Protein AF-Q6KAX7-F1 (afdb_monomer_lite)

Secondary structure (DSSP, 8-state):
---TTHHHHHHTT--------HHHHHHHHHHHHH-HHHHHHHHT-

Structure (mmCIF, N/CA/C/O backbone):
data_AF-Q6KAX7-F1
#
_entry.id   AF-Q6KAX7-F1
#
loop_
_atom_site.group_PDB
_atom_site.id
_atom_site.type_symbol
_atom_site.label_atom_id
_atom_site.label_alt_id
_atom_site.label_comp_id
_atom_site.label_asym_id
_atom_site.label_entity_id
_atom_site.label_seq_id
_atom_site.pdbx_PDB_ins_code
_atom_site.Cartn_x
_atom_site.Cartn_y
_atom_site.Cartn_z
_atom_site.occupancy
_atom_site.B_iso_or_equiv
_atom_site.auth_seq_id
_atom_site.auth_comp_id
_atom_site.auth_asym_id
_atom_site.auth_atom_id
_atom_site.pdbx_PDB_model_num
ATOM 1 N N . THR A 1 1 ? 6.929 -7.185 1.768 1.00 65.94 1 THR A N 1
ATOM 2 C CA . THR A 1 1 ? 6.101 -6.070 1.271 1.00 65.94 1 THR A CA 1
ATOM 3 C C . THR A 1 1 ? 6.098 -4.987 2.327 1.00 65.94 1 THR A C 1
ATOM 5 O O . THR A 1 1 ? 6.168 -5.311 3.509 1.00 65.94 1 THR A O 1
ATOM 8 N N . PHE A 1 2 ? 6.113 -3.721 1.921 1.00 79.31 2 PHE A N 1
ATOM 9 C CA . PHE A 1 2 ? 6.085 -2.593 2.851 1.00 79.31 2 PHE A CA 1
ATOM 10 C C . PHE A 1 2 ? 4.697 -2.498 3.500 1.00 79.31 2 PHE A C 1
ATOM 12 O O . PHE A 1 2 ? 3.696 -2.401 2.799 1.00 79.31 2 PHE A O 1
ATOM 19 N N . GLN A 1 3 ? 4.638 -2.584 4.830 1.00 82.62 3 GLN A N 1
ATOM 20 C CA . GLN A 1 3 ? 3.387 -2.557 5.608 1.00 82.62 3 GLN A CA 1
ATOM 21 C C . GLN A 1 3 ? 2.928 -1.127 5.950 1.00 82.62 3 GLN A C 1
ATOM 23 O O . GLN A 1 3 ? 1.783 -0.914 6.344 1.00 82.62 3 GLN A O 1
ATOM 28 N N . GLY A 1 4 ? 3.805 -0.129 5.793 1.00 87.38 4 GLY A N 1
ATOM 29 C CA . GLY A 1 4 ? 3.526 1.236 6.230 1.00 87.38 4 GLY A CA 1
ATOM 30 C C . GLY A 1 4 ? 3.283 1.332 7.742 1.00 87.38 4 GLY A C 1
ATOM 31 O O . GLY A 1 4 ? 3.795 0.535 8.524 1.00 87.38 4 GLY A O 1
ATOM 32 N N . GLY A 1 5 ? 2.512 2.338 8.163 1.00 94.31 5 GLY A N 1
ATOM 33 C CA . GLY A 1 5 ? 2.246 2.652 9.575 1.00 94.31 5 GLY A CA 1
ATOM 34 C C . GLY A 1 5 ? 0.897 2.161 10.112 1.00 94.31 5 GLY A C 1
ATOM 35 O O . GLY A 1 5 ? 0.379 2.762 11.053 1.00 94.31 5 GLY A O 1
ATOM 36 N N . ILE A 1 6 ? 0.289 1.133 9.508 1.00 95.06 6 ILE A N 1
ATOM 37 C CA . ILE A 1 6 ? -1.075 0.685 9.850 1.00 95.06 6 ILE A CA 1
ATOM 38 C C . ILE A 1 6 ? -1.194 0.316 11.336 1.00 95.06 6 ILE A C 1
ATOM 40 O O . ILE A 1 6 ? -2.138 0.741 12.005 1.00 95.06 6 ILE A O 1
ATOM 44 N N . ASP A 1 7 ? -0.229 -0.432 11.869 1.00 94.56 7 ASP A N 1
ATOM 45 C CA . ASP A 1 7 ? -0.269 -0.861 13.268 1.00 94.56 7 ASP A CA 1
ATOM 46 C C . ASP A 1 7 ? -0.076 0.309 14.235 1.00 94.56 7 ASP A C 1
ATOM 48 O O . ASP A 1 7 ? -0.815 0.420 15.210 1.00 94.56 7 ASP A O 1
ATOM 52 N N . TRP A 1 8 ? 0.802 1.262 13.907 1.00 96.88 8 TRP A N 1
ATOM 53 C CA . TRP A 1 8 ? 0.961 2.486 14.696 1.00 96.88 8 TRP A CA 1
ATOM 54 C C . TRP A 1 8 ? -0.347 3.288 14.771 1.00 96.88 8 TRP A C 1
ATOM 56 O O . TRP A 1 8 ? -0.714 3.780 15.837 1.00 96.88 8 TRP A O 1
ATOM 66 N N . LEU A 1 9 ? -1.105 3.389 13.673 1.00 97.50 9 LEU A N 1
ATOM 67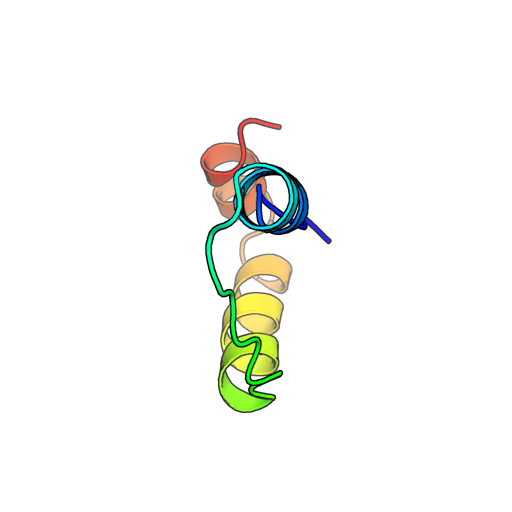 C CA . LEU A 1 9 ? -2.416 4.049 13.688 1.00 97.50 9 LEU A CA 1
ATOM 68 C C . LEU A 1 9 ? -3.395 3.342 14.637 1.00 97.50 9 LEU A C 1
ATOM 70 O O . LEU A 1 9 ? -4.050 4.004 15.446 1.00 97.50 9 LEU A O 1
ATOM 74 N N . ARG A 1 10 ? -3.460 2.006 14.583 1.00 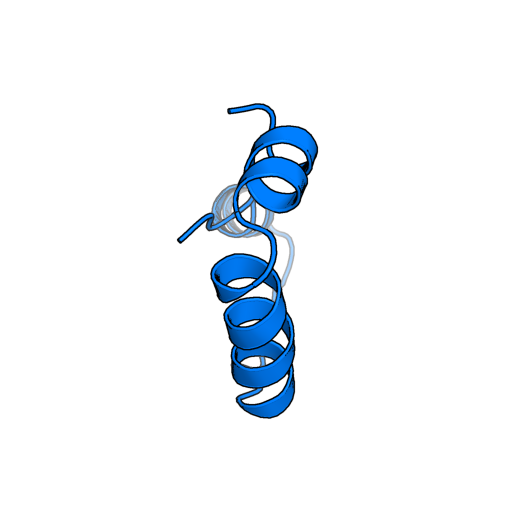97.31 10 ARG A N 1
ATOM 75 C CA . ARG A 1 10 ? -4.308 1.202 15.480 1.00 97.31 10 ARG A CA 1
ATOM 76 C C . ARG A 1 10 ? -3.906 1.380 16.947 1.00 97.31 10 ARG A C 1
ATOM 78 O O . ARG A 1 10 ? -4.777 1.579 17.792 1.00 97.31 10 ARG A O 1
ATOM 85 N N . GLU A 1 11 ? -2.608 1.370 17.248 1.00 97.94 11 GLU A N 1
ATOM 86 C CA . GLU A 1 11 ? -2.066 1.599 18.598 1.00 97.94 11 GLU A CA 1
ATOM 87 C C . GLU A 1 11 ? -2.430 2.982 19.153 1.00 97.94 11 GLU A C 1
ATOM 89 O O . GLU A 1 11 ? -2.675 3.130 20.350 1.00 97.94 11 GLU A O 1
ATOM 94 N N . ASN A 1 12 ? -2.543 3.988 18.283 1.00 97.94 12 ASN A N 1
ATOM 95 C CA . ASN A 1 12 ? -2.972 5.341 18.644 1.00 97.94 12 ASN A CA 1
ATOM 96 C C . ASN A 1 12 ? -4.506 5.502 18.697 1.00 97.94 12 ASN A C 1
ATOM 98 O O . ASN A 1 12 ? -5.016 6.621 18.753 1.00 97.94 12 ASN A O 1
ATOM 102 N N . GLY A 1 13 ? -5.259 4.397 18.692 1.00 98.12 13 GLY A N 1
ATOM 103 C CA . GLY A 1 13 ? -6.715 4.394 18.832 1.00 98.12 13 GLY A CA 1
ATOM 104 C C . GLY A 1 13 ? -7.475 4.787 17.564 1.00 98.12 13 GLY A C 1
ATOM 105 O O . GLY A 1 13 ? -8.685 5.016 17.629 1.00 98.12 13 GLY A O 1
ATOM 106 N N . VAL A 1 14 ? -6.803 4.865 16.410 1.00 98.38 14 VAL A N 1
ATOM 107 C CA . VAL A 1 14 ? -7.467 5.103 15.123 1.00 98.38 14 VAL A CA 1
ATOM 108 C C . VAL A 1 14 ? -8.159 3.817 14.675 1.00 98.38 14 VAL A C 1
ATOM 110 O O . VAL A 1 14 ? -7.540 2.758 14.587 1.00 98.38 14 VAL A O 1
ATOM 113 N N . ASN A 1 15 ? -9.451 3.907 14.349 1.00 97.75 15 ASN A N 1
ATOM 114 C CA . ASN A 1 15 ? -10.177 2.791 13.749 1.00 97.75 15 ASN A CA 1
ATOM 115 C C . ASN A 1 15 ? -9.762 2.623 12.281 1.00 97.75 15 ASN A C 1
ATOM 117 O O . ASN A 1 15 ? -10.157 3.421 11.430 1.00 97.75 15 ASN A O 1
ATOM 121 N N . VAL A 1 16 ? -8.980 1.584 11.991 1.00 96.62 16 VAL A N 1
ATOM 122 C CA . VAL A 1 16 ? -8.520 1.261 10.636 1.00 96.62 16 VAL A CA 1
ATOM 123 C C . VAL A 1 16 ? -9.327 0.091 10.084 1.00 96.62 16 VAL A C 1
ATOM 125 O O . VAL A 1 16 ? -9.323 -0.992 10.667 1.00 96.62 16 VAL A O 1
ATOM 128 N N . ILE A 1 17 ? -9.971 0.298 8.936 1.00 96.62 17 ILE A N 1
ATOM 129 C CA . ILE A 1 17 ? -10.648 -0.755 8.176 1.00 96.62 17 ILE A CA 1
ATOM 130 C C . ILE A 1 17 ? -9.775 -1.077 6.968 1.00 96.62 17 ILE A C 1
ATOM 132 O O . ILE A 1 17 ? -9.627 -0.245 6.075 1.00 96.62 17 ILE A O 1
ATOM 136 N N . ASP A 1 18 ? -9.203 -2.275 6.964 1.00 93.75 18 ASP A N 1
ATOM 137 C CA . ASP A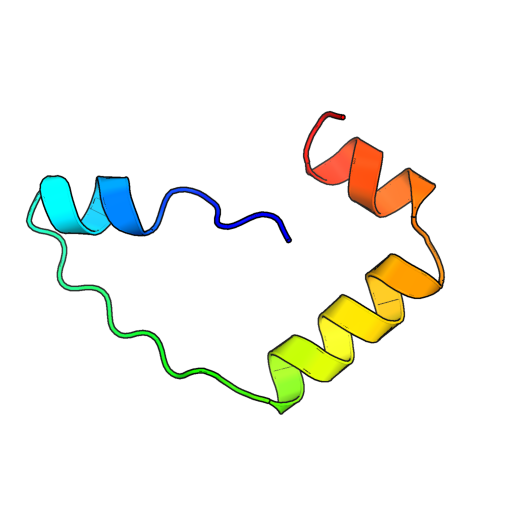 1 18 ? -8.490 -2.814 5.813 1.00 93.75 18 ASP A CA 1
ATOM 138 C C . ASP A 1 18 ? -9.476 -3.613 4.957 1.00 93.75 18 ASP A C 1
ATOM 140 O O . ASP A 1 18 ? -10.135 -4.527 5.455 1.00 93.75 18 ASP A O 1
ATOM 144 N N . LEU A 1 19 ? -9.633 -3.209 3.697 1.00 96.31 19 LEU A N 1
ATOM 145 C CA . LEU A 1 19 ? -10.567 -3.839 2.765 1.00 96.31 19 LEU A CA 1
ATOM 146 C C . LEU A 1 19 ? -9.943 -5.008 1.998 1.00 96.31 19 LEU A C 1
ATOM 148 O O . LEU A 1 19 ? -10.687 -5.697 1.306 1.00 96.31 19 LEU A O 1
ATOM 152 N N . ASP A 1 20 ? -8.622 -5.201 2.093 1.00 94.06 20 ASP A N 1
ATOM 153 C CA . ASP A 1 20 ? -7.880 -6.252 1.385 1.00 94.06 20 ASP A CA 1
ATOM 154 C C . ASP A 1 20 ? -8.266 -6.352 -0.109 1.00 94.06 20 ASP A C 1
ATOM 156 O O . ASP A 1 20 ? -8.633 -7.400 -0.642 1.00 94.06 20 ASP A O 1
ATOM 160 N N . SER A 1 21 ? -8.284 -5.200 -0.790 1.00 97.31 21 SER A N 1
ATOM 161 C CA . SER A 1 21 ? -8.742 -5.108 -2.179 1.00 97.31 21 SER A CA 1
ATOM 162 C C . SER A 1 21 ? -7.748 -5.770 -3.132 1.00 97.31 21 SER A C 1
ATOM 164 O O . SER A 1 21 ? -6.675 -5.221 -3.401 1.00 97.31 21 SER A O 1
ATOM 166 N N . GLN A 1 22 ? -8.144 -6.903 -3.715 1.00 97.75 22 GLN A N 1
ATOM 167 C CA . GLN A 1 22 ? -7.317 -7.625 -4.685 1.00 97.75 22 GLN A CA 1
ATOM 168 C C . GLN A 1 22 ? -6.949 -6.766 -5.904 1.00 97.75 22 GLN A C 1
ATOM 170 O O . GLN A 1 22 ? -5.825 -6.840 -6.386 1.00 97.75 22 GLN A O 1
ATOM 175 N N . GLU A 1 23 ? -7.853 -5.897 -6.368 1.00 98.25 23 GLU A N 1
ATOM 176 C CA . GLU A 1 23 ? -7.578 -4.986 -7.488 1.00 98.25 23 GLU A CA 1
ATOM 177 C C . GLU A 1 23 ? -6.404 -4.044 -7.176 1.00 98.25 23 GLU A C 1
ATOM 179 O O . GLU A 1 23 ? -5.532 -3.825 -8.017 1.00 98.25 23 GLU A O 1
ATOM 184 N N . CYS A 1 24 ? -6.343 -3.524 -5.947 1.00 96.69 24 CYS A N 1
ATOM 185 C CA . CYS A 1 24 ? -5.252 -2.658 -5.509 1.00 96.69 24 CYS A CA 1
ATOM 186 C C . CYS A 1 24 ? -3.933 -3.431 -5.378 1.00 96.69 24 CYS A C 1
ATOM 188 O O . CYS A 1 24 ? -2.884 -2.912 -5.765 1.00 96.69 24 CYS A O 1
ATOM 190 N N . VAL A 1 25 ? -3.988 -4.662 -4.859 1.00 95.75 25 VAL A N 1
ATOM 191 C CA . VAL A 1 25 ? -2.820 -5.548 -4.736 1.00 95.75 25 VAL A CA 1
ATOM 192 C C . VAL A 1 25 ? -2.240 -5.868 -6.112 1.00 95.75 25 VAL A C 1
ATOM 194 O O . VAL A 1 25 ? -1.034 -5.723 -6.309 1.00 95.75 25 VAL A O 1
ATOM 197 N N . ASP A 1 26 ? -3.086 -6.243 -7.071 1.00 98.00 26 ASP A N 1
ATOM 198 C CA . ASP A 1 26 ? -2.658 -6.603 -8.423 1.00 98.00 26 ASP A CA 1
ATOM 199 C C . ASP A 1 26 ? -2.062 -5.397 -9.159 1.00 98.00 26 ASP A C 1
ATOM 201 O O . ASP A 1 26 ? -1.002 -5.507 -9.783 1.00 98.00 26 ASP A O 1
ATOM 205 N N . LEU A 1 27 ? -2.703 -4.227 -9.044 1.00 97.50 27 LEU A N 1
ATOM 206 C CA . LEU A 1 27 ? -2.234 -2.986 -9.658 1.00 97.50 27 LEU A CA 1
ATOM 207 C C . LEU A 1 27 ? -0.843 -2.593 -9.145 1.00 97.50 27 LEU A C 1
ATOM 209 O O . LEU A 1 27 ? 0.079 -2.387 -9.938 1.00 97.50 27 LEU A O 1
ATOM 213 N N . LEU A 1 28 ? -0.686 -2.492 -7.821 1.00 96.31 28 LEU A N 1
ATOM 214 C CA . LEU A 1 28 ? 0.572 -2.049 -7.226 1.00 96.31 28 LEU A CA 1
ATOM 215 C C . LEU A 1 28 ? 1.662 -3.117 -7.371 1.00 96.31 28 LEU A C 1
ATOM 217 O O . LEU A 1 28 ? 2.796 -2.790 -7.707 1.00 96.31 28 LEU A O 1
ATOM 221 N N . GLY A 1 29 ? 1.322 -4.397 -7.196 1.00 96.56 29 GLY A N 1
ATOM 222 C CA . GLY A 1 29 ? 2.251 -5.508 -7.394 1.00 96.56 29 GLY A CA 1
ATOM 223 C C . GLY A 1 29 ? 2.800 -5.562 -8.822 1.00 96.56 29 GLY A C 1
ATOM 224 O O . GLY A 1 29 ? 4.003 -5.744 -9.016 1.00 96.56 29 GLY A O 1
ATOM 225 N N . GLY A 1 30 ? 1.944 -5.324 -9.821 1.00 98.12 30 GLY A N 1
ATOM 226 C CA . GLY A 1 30 ? 2.353 -5.221 -11.220 1.00 98.12 30 GLY A CA 1
ATOM 227 C C . GLY A 1 30 ? 3.305 -4.052 -11.481 1.00 98.12 30 GLY A C 1
ATOM 228 O O . GLY A 1 30 ? 4.269 -4.216 -12.230 1.00 98.12 30 GLY A O 1
ATOM 229 N N . PHE A 1 31 ? 3.067 -2.893 -10.860 1.00 97.88 31 PHE A N 1
ATOM 230 C CA . PHE A 1 31 ? 3.958 -1.733 -10.956 1.00 97.88 31 PHE A CA 1
ATOM 231 C C . PHE A 1 31 ? 5.327 -2.004 -10.317 1.00 97.88 31 PHE A C 1
ATOM 233 O O . PHE A 1 31 ? 6.347 -1.813 -10.975 1.00 97.88 31 PHE A O 1
ATOM 240 N N . ILE A 1 32 ? 5.357 -2.520 -9.083 1.00 97.00 32 ILE A N 1
ATOM 241 C CA . ILE A 1 32 ? 6.599 -2.825 -8.350 1.00 97.00 32 ILE A CA 1
ATOM 242 C C . ILE A 1 32 ? 7.465 -3.818 -9.132 1.00 97.00 32 ILE A C 1
ATOM 244 O O . ILE A 1 32 ? 8.677 -3.648 -9.227 1.00 97.00 32 ILE A O 1
ATOM 248 N N . ALA A 1 33 ? 6.849 -4.843 -9.729 1.00 97.50 33 ALA A N 1
ATOM 249 C CA . ALA A 1 33 ? 7.571 -5.831 -10.526 1.00 97.50 33 ALA A CA 1
ATOM 250 C C . ALA A 1 33 ? 8.193 -5.238 -11.805 1.00 97.50 33 ALA A C 1
ATOM 252 O O . ALA A 1 33 ? 9.231 -5.721 -12.256 1.00 97.50 33 ALA A O 1
ATOM 253 N N . GLN A 1 34 ? 7.558 -4.223 -12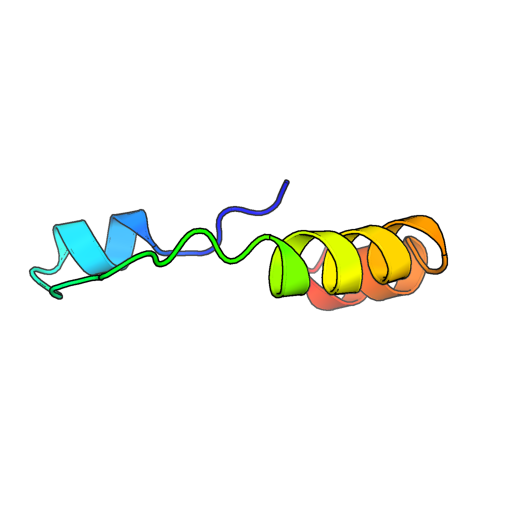.400 1.00 98.56 34 GLN A N 1
ATOM 254 C CA . GLN A 1 34 ? 8.024 -3.568 -13.628 1.00 98.56 34 GLN A CA 1
ATOM 255 C C . GLN A 1 34 ? 9.036 -2.445 -13.368 1.00 98.56 34 GLN A C 1
ATOM 257 O O . GLN A 1 34 ? 9.884 -2.203 -14.225 1.00 98.56 34 GLN A O 1
ATOM 262 N N . HIS A 1 35 ? 8.956 -1.784 -12.210 1.00 98.12 35 HIS A N 1
ATOM 263 C CA . HIS A 1 35 ? 9.750 -0.602 -11.861 1.00 98.12 35 HIS A CA 1
ATOM 264 C C . HIS A 1 35 ? 10.309 -0.678 -10.425 1.00 98.12 35 HIS A C 1
ATOM 266 O O . HIS A 1 35 ? 9.987 0.176 -9.592 1.00 98.12 35 HIS A O 1
ATOM 272 N N . PRO A 1 36 ? 11.128 -1.697 -10.095 1.00 97.00 36 PRO A N 1
ATOM 273 C CA . PRO A 1 36 ? 11.625 -1.896 -8.734 1.00 9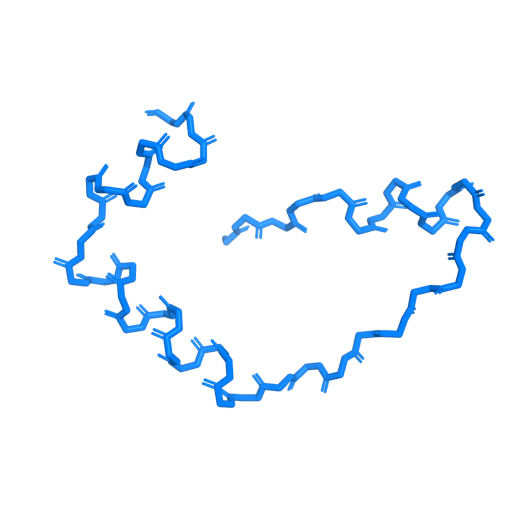7.00 36 PRO A CA 1
ATOM 274 C C . PRO A 1 36 ? 12.482 -0.727 -8.232 1.00 97.00 36 PRO A C 1
ATOM 276 O O . PRO A 1 36 ? 12.434 -0.400 -7.055 1.00 97.00 36 PRO A O 1
ATOM 279 N N . GLU A 1 37 ? 13.235 -0.058 -9.104 1.00 98.19 37 GLU A N 1
ATOM 280 C CA . GLU A 1 37 ? 14.059 1.100 -8.749 1.00 98.19 37 GLU A CA 1
ATOM 281 C C . GLU A 1 37 ? 13.232 2.315 -8.318 1.00 98.19 37 GLU A C 1
ATOM 283 O O . GLU A 1 37 ? 13.600 2.99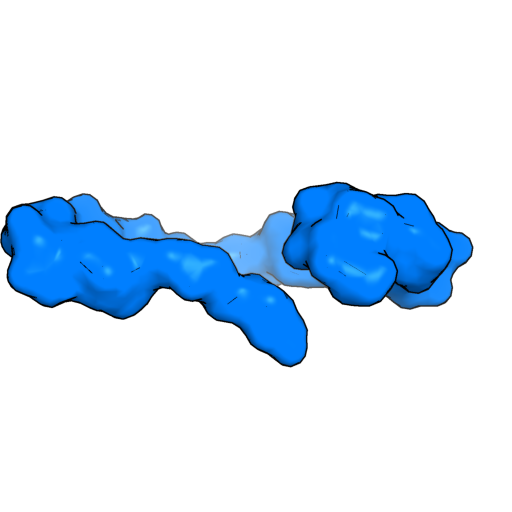4 -7.364 1.00 98.19 37 GLU A O 1
ATOM 288 N N . ILE A 1 38 ? 12.095 2.551 -8.979 1.00 98.06 38 ILE A N 1
ATOM 289 C CA . ILE A 1 38 ? 11.187 3.653 -8.640 1.00 98.06 38 ILE A CA 1
ATOM 290 C C . ILE A 1 38 ? 10.456 3.331 -7.338 1.00 98.06 38 ILE A C 1
ATOM 292 O O . ILE A 1 38 ? 10.291 4.199 -6.488 1.00 98.06 38 ILE A O 1
ATOM 296 N N . TRP A 1 39 ? 10.038 2.074 -7.161 1.00 97.00 39 TRP A N 1
ATOM 297 C CA . TRP A 1 39 ? 9.441 1.636 -5.904 1.00 97.00 39 TRP A CA 1
ATOM 298 C C . TRP A 1 39 ? 10.405 1.807 -4.726 1.00 97.00 39 TRP A C 1
ATOM 300 O O . TRP A 1 39 ? 10.010 2.345 -3.696 1.00 97.00 39 TRP A O 1
ATOM 310 N N . ASN A 1 40 ? 11.662 1.389 -4.887 1.00 96.06 40 ASN A N 1
ATOM 311 C CA . ASN A 1 40 ? 12.675 1.521 -3.844 1.00 96.06 40 ASN A CA 1
ATOM 312 C C . ASN A 1 40 ? 12.944 2.997 -3.507 1.00 96.06 40 ASN A C 1
ATOM 314 O O . ASN A 1 40 ? 13.024 3.336 -2.331 1.00 96.06 40 ASN A O 1
ATOM 318 N N . GLU A 1 41 ? 12.994 3.888 -4.507 1.00 97.56 41 GLU A N 1
ATOM 319 C CA . GLU A 1 41 ? 13.067 5.339 -4.278 1.00 97.56 41 GLU A CA 1
ATOM 320 C C . GLU A 1 41 ? 11.872 5.855 -3.454 1.00 97.56 41 GLU A C 1
ATOM 322 O O . GLU A 1 41 ? 12.073 6.586 -2.483 1.00 97.56 41 GLU A O 1
ATOM 327 N N . ASP A 1 42 ? 10.644 5.455 -3.804 1.00 95.75 42 ASP A N 1
ATOM 328 C CA . ASP A 1 42 ? 9.401 5.908 -3.156 1.00 95.75 42 ASP A CA 1
ATOM 329 C C . ASP A 1 42 ? 9.332 5.518 -1.670 1.00 95.75 42 ASP A C 1
ATOM 331 O O . ASP A 1 42 ? 8.913 6.317 -0.828 1.00 95.75 42 ASP A O 1
ATOM 335 N N . ILE A 1 43 ? 9.808 4.316 -1.325 1.00 95.00 43 ILE A N 1
ATOM 336 C CA . ILE A 1 43 ? 9.883 3.858 0.073 1.00 95.00 43 ILE A CA 1
ATOM 337 C C . ILE A 1 43 ? 11.187 4.257 0.786 1.00 95.00 43 ILE A C 1
ATOM 339 O O . ILE A 1 43 ? 11.310 4.022 1.991 1.00 95.00 43 ILE A O 1
ATOM 343 N N . GLY A 1 44 ? 12.140 4.861 0.071 1.00 93.44 44 GLY A N 1
ATOM 344 C CA . GLY A 1 44 ? 13.430 5.311 0.597 1.00 93.44 44 GLY A CA 1
ATOM 345 C C . GLY A 1 44 ? 14.430 4.193 0.926 1.00 93.44 44 GLY A C 1
ATOM 346 O O . GLY A 1 44 ? 15.125 4.303 1.939 1.00 93.44 44 GLY A O 1
ATOM 347 N N . GLU A 1 45 ? 14.486 3.133 0.112 1.00 91.19 45 GLU A N 1
ATOM 348 C CA . GLU A 1 45 ? 15.433 2.001 0.225 1.00 91.19 45 GLU A CA 1
ATOM 349 C C . GLU A 1 45 ? 16.770 2.230 -0.506 1.00 91.19 45 GLU A C 1
ATOM 351 O O . GLU A 1 45 ? 16.780 2.859 -1.591 1.00 91.19 45 GLU A O 1
#

Sequence (45 aa):
TFQGGIDWLRENGVNVIDLDSQECVDLLGGFIAQHPEIWNEDIGE

Radius of gyration: 12.97 Å; chains: 1; bounding box: 26×14×32 Å

Organism: Stenotrophomonas maltophilia (NCBI:txid40324)

Foldseek 3Di:
DDPPCQVVCVVVVHDDDDPVDPVVVVVVVVVCVVCVPVVCVVVVD

pLDDT: mean 95.09, std 5.82, range [65.94, 98.56]